Protein AF-A0A2U1XEV6-F1 (afdb_monomer_lite)

Radius of gyration: 16.36 Å; chains: 1; bounding box: 58×22×43 Å

Foldseek 3Di:
DPPPPPPADPLLVLLVVLVVLLCVLVVPPPDDSQNVCCVPVVDNGSSRADSVRSNVSNVVSVVNSVVSVVPPPPPPPPPDD

Secondary structure (DSSP, 8-state):
---------HHHHHHHHHHHHHHHHHT-TT--HHHHHHHHS--SSGGGS-HHHHHHHHHHHHHHHHHHHHHS---------

Sequence (81 aa):
MPPADPALTDAQRAVLAAWPAFEAAAAVTWCSVDRLVRTLCHRDSLADLPDDDAAELLALMQRATDRLHALRPASPQRGSA

pLDDT: mean 83.46, std 15.48, range [40.5, 96.0]

Structure (mmCIF, N/CA/C/O backbone):
data_AF-A0A2U1XEV6-F1
#
_entry.id   AF-A0A2U1XEV6-F1
#
loop_
_atom_site.group_PDB
_atom_site.id
_atom_site.type_symbol
_atom_site.label_atom_id
_atom_site.label_alt_id
_atom_site.label_comp_id
_atom_site.label_asym_id
_atom_site.label_entity_id
_atom_site.label_seq_id
_atom_site.pdbx_PDB_ins_code
_atom_site.Cartn_x
_atom_site.Cartn_y
_atom_site.Cartn_z
_atom_site.occupancy
_atom_site.B_iso_or_equiv
_atom_site.auth_seq_id
_atom_site.auth_comp_id
_atom_site.auth_asym_id
_atom_site.auth_atom_id
_atom_site.pdbx_PDB_model_num
ATOM 1 N N . MET A 1 1 ? 31.153 8.028 -4.614 1.00 40.50 1 MET A N 1
ATOM 2 C CA . MET A 1 1 ? 29.952 8.087 -5.468 1.00 40.50 1 MET A CA 1
ATOM 3 C C . MET A 1 1 ? 28.800 7.630 -4.589 1.00 40.50 1 MET A C 1
ATOM 5 O O . MET A 1 1 ? 28.875 6.490 -4.145 1.00 40.50 1 MET A O 1
ATOM 9 N N . PRO A 1 2 ? 27.846 8.489 -4.194 1.00 42.41 2 PRO A N 1
ATOM 10 C CA . PRO A 1 2 ? 26.650 7.980 -3.529 1.00 42.41 2 PRO A CA 1
ATOM 11 C C . PRO A 1 2 ? 25.934 7.033 -4.509 1.00 42.41 2 PRO A C 1
ATOM 13 O O . PRO A 1 2 ? 25.988 7.291 -5.718 1.00 42.41 2 PRO A O 1
ATOM 16 N N . PRO A 1 3 ? 25.358 5.912 -4.042 1.00 48.16 3 PRO A N 1
ATOM 17 C CA . PRO A 1 3 ? 24.571 5.051 -4.912 1.00 48.16 3 PRO A CA 1
ATOM 18 C C . PRO A 1 3 ? 23.441 5.899 -5.494 1.00 48.16 3 PRO A C 1
ATOM 20 O O . PRO A 1 3 ? 22.774 6.631 -4.768 1.00 48.16 3 PRO A O 1
ATOM 23 N N . ALA A 1 4 ? 23.295 5.872 -6.817 1.00 54.38 4 ALA A N 1
ATOM 24 C CA . ALA A 1 4 ? 22.124 6.439 -7.455 1.00 54.38 4 ALA A CA 1
ATOM 25 C C . ALA A 1 4 ? 20.941 5.602 -6.970 1.00 54.38 4 ALA A C 1
ATOM 27 O O . ALA A 1 4 ? 20.805 4.456 -7.394 1.00 54.38 4 ALA A O 1
ATOM 28 N N . ASP A 1 5 ? 20.149 6.133 -6.040 1.00 56.84 5 ASP A N 1
ATOM 29 C CA . ASP A 1 5 ? 18.831 5.577 -5.768 1.00 56.84 5 ASP A CA 1
ATOM 30 C C . ASP A 1 5 ? 18.126 5.449 -7.125 1.00 56.84 5 ASP A C 1
ATOM 32 O O . ASP A 1 5 ? 17.990 6.461 -7.828 1.00 56.84 5 ASP A O 1
ATOM 36 N N . PRO A 1 6 ? 17.743 4.237 -7.568 1.00 63.41 6 PRO A N 1
ATOM 37 C CA . PRO A 1 6 ? 16.930 4.122 -8.761 1.00 63.41 6 PRO A CA 1
ATOM 38 C C . PRO A 1 6 ? 15.650 4.905 -8.480 1.00 63.41 6 PRO A C 1
ATOM 40 O O . PRO A 1 6 ? 14.937 4.634 -7.514 1.00 63.41 6 PRO A O 1
ATOM 43 N N . ALA A 1 7 ? 15.405 5.945 -9.278 1.00 82.38 7 ALA A N 1
ATOM 44 C CA . ALA A 1 7 ? 14.212 6.755 -9.126 1.00 82.38 7 ALA A CA 1
ATOM 45 C C . ALA A 1 7 ? 12.996 5.832 -9.265 1.00 82.38 7 ALA A C 1
ATOM 47 O O . ALA A 1 7 ? 12.787 5.261 -10.334 1.00 82.38 7 ALA A O 1
ATOM 48 N N . LEU A 1 8 ? 12.230 5.676 -8.179 1.00 87.81 8 LEU A N 1
ATOM 49 C CA . LEU A 1 8 ? 11.024 4.847 -8.158 1.00 87.81 8 LEU A CA 1
ATOM 50 C C . LEU A 1 8 ? 10.115 5.212 -9.329 1.00 87.81 8 LEU A C 1
ATOM 52 O O . LEU A 1 8 ? 9.997 6.397 -9.660 1.00 87.81 8 LEU A O 1
ATOM 56 N N . THR A 1 9 ? 9.436 4.232 -9.909 1.00 93.06 9 THR A N 1
ATOM 57 C CA . THR A 1 9 ? 8.407 4.480 -10.923 1.00 93.06 9 THR A CA 1
ATOM 58 C C . THR A 1 9 ? 7.185 5.166 -10.308 1.00 93.06 9 THR A C 1
ATOM 60 O O . THR A 1 9 ? 7.031 5.234 -9.085 1.00 93.06 9 THR A O 1
ATOM 63 N N . ASP A 1 10 ? 6.288 5.695 -11.142 1.00 93.69 10 ASP A N 1
ATOM 64 C CA . ASP A 1 10 ? 5.060 6.330 -10.649 1.00 93.69 10 ASP A CA 1
ATOM 65 C C . ASP A 1 10 ? 4.169 5.331 -9.884 1.00 93.69 10 ASP A C 1
ATOM 67 O O . ASP A 1 10 ? 3.603 5.689 -8.848 1.00 93.69 10 ASP A O 1
ATOM 71 N N . ALA A 1 11 ? 4.111 4.066 -10.324 1.00 93.00 11 ALA A N 1
ATOM 72 C CA . ALA A 1 11 ? 3.361 3.003 -9.651 1.00 93.00 11 ALA A CA 1
ATOM 73 C C . ALA A 1 11 ? 3.955 2.669 -8.272 1.00 93.00 11 ALA A C 1
ATOM 75 O O . ALA A 1 11 ? 3.238 2.626 -7.270 1.00 93.00 11 ALA A O 1
ATOM 76 N N . GLN A 1 12 ? 5.279 2.526 -8.185 1.00 94.50 12 GLN A N 1
ATOM 77 C CA . GLN A 1 12 ? 5.977 2.300 -6.917 1.00 94.50 12 GLN A CA 1
ATOM 78 C C . GLN A 1 12 ? 5.804 3.487 -5.955 1.00 94.50 12 GLN A C 1
ATOM 80 O O . GLN A 1 12 ? 5.530 3.301 -4.768 1.00 94.50 12 GLN A O 1
ATOM 85 N N . ARG A 1 13 ? 5.887 4.730 -6.450 1.00 94.12 13 ARG A N 1
ATOM 86 C CA . ARG A 1 13 ? 5.618 5.924 -5.628 1.00 94.12 13 ARG A CA 1
ATOM 87 C C . ARG A 1 13 ? 4.183 5.957 -5.112 1.00 94.12 13 ARG A C 1
ATOM 89 O O . ARG A 1 13 ? 3.970 6.387 -3.981 1.00 94.12 13 ARG A O 1
ATOM 96 N N . ALA A 1 14 ? 3.212 5.496 -5.898 1.00 95.62 14 ALA A N 1
ATOM 97 C CA . ALA A 1 14 ? 1.821 5.426 -5.467 1.00 95.62 14 ALA A CA 1
ATOM 98 C C . ALA A 1 14 ? 1.622 4.417 -4.320 1.00 95.62 14 ALA A C 1
ATOM 100 O O . ALA A 1 14 ? 0.927 4.733 -3.354 1.00 95.62 14 ALA A O 1
ATOM 101 N N . VAL A 1 15 ? 2.289 3.256 -4.366 1.00 95.19 15 VAL A N 1
ATOM 102 C CA . VAL A 1 15 ? 2.327 2.298 -3.242 1.00 95.19 15 VAL A CA 1
ATOM 103 C C . VAL A 1 15 ? 2.913 2.953 -1.991 1.00 95.19 15 VAL A C 1
ATOM 105 O O . VAL A 1 15 ? 2.310 2.891 -0.918 1.00 95.19 15 VAL A O 1
ATOM 108 N N . LEU A 1 16 ? 4.055 3.634 -2.127 1.00 93.94 16 LEU A N 1
ATOM 109 C CA . LEU A 1 16 ? 4.702 4.322 -1.007 1.00 93.94 16 LEU A CA 1
ATOM 110 C C . LEU A 1 16 ? 3.803 5.418 -0.411 1.00 93.94 16 LEU A C 1
ATOM 112 O O . LEU A 1 16 ? 3.722 5.557 0.806 1.00 93.94 16 LEU A O 1
ATOM 116 N N . ALA A 1 17 ? 3.087 6.164 -1.254 1.00 94.75 17 ALA A N 1
ATOM 117 C CA . ALA A 1 17 ? 2.146 7.193 -0.823 1.00 94.75 17 ALA A CA 1
ATOM 118 C C . ALA A 1 17 ? 0.906 6.618 -0.112 1.00 94.75 17 ALA A C 1
ATOM 120 O O . ALA A 1 17 ? 0.366 7.262 0.787 1.00 94.75 17 ALA A O 1
ATOM 121 N N . ALA A 1 18 ? 0.460 5.413 -0.479 1.00 93.81 18 ALA A N 1
ATOM 122 C CA . ALA A 1 18 ? -0.670 4.734 0.158 1.00 93.81 18 ALA A CA 1
ATOM 123 C C . ALA A 1 18 ? -0.304 4.061 1.495 1.00 93.81 18 ALA A C 1
ATOM 125 O O . ALA A 1 18 ? -1.190 3.800 2.315 1.00 93.81 18 ALA A O 1
ATOM 126 N N . TRP A 1 19 ? 0.986 3.798 1.735 1.00 93.88 19 TRP A N 1
ATOM 127 C CA . TRP A 1 19 ? 1.471 3.085 2.918 1.00 93.88 19 TRP A CA 1
ATOM 128 C C . TRP A 1 19 ? 0.989 3.664 4.260 1.00 93.88 19 TRP A C 1
ATOM 130 O O . TRP A 1 19 ? 0.440 2.891 5.045 1.00 93.88 19 TRP A O 1
ATOM 140 N N . PRO A 1 20 ? 1.087 4.980 4.544 1.00 91.81 20 PRO A N 1
ATOM 141 C CA . PRO A 1 20 ? 0.703 5.513 5.854 1.00 91.81 20 PRO A CA 1
ATOM 142 C C . PRO A 1 20 ? -0.773 5.281 6.207 1.00 91.81 20 PRO A C 1
ATOM 144 O O . PRO A 1 20 ? -1.107 5.021 7.363 1.00 91.81 20 PRO A O 1
ATOM 147 N N . ALA A 1 21 ? -1.668 5.353 5.215 1.00 90.56 21 ALA A N 1
ATOM 148 C CA . ALA A 1 21 ? -3.094 5.109 5.422 1.00 90.56 21 ALA A CA 1
ATOM 149 C C . ALA A 1 21 ? -3.362 3.633 5.750 1.00 90.56 21 ALA A C 1
ATOM 151 O O . ALA A 1 21 ? -4.085 3.329 6.700 1.00 90.56 21 ALA A O 1
ATOM 152 N N . PHE A 1 22 ? -2.723 2.725 5.009 1.00 90.75 22 PHE A N 1
ATOM 153 C CA . PHE A 1 22 ? -2.797 1.292 5.269 1.00 90.75 22 PHE A CA 1
ATOM 154 C C . PHE A 1 22 ? -2.222 0.930 6.645 1.00 90.75 22 PHE A C 1
ATOM 156 O O . PHE A 1 22 ? -2.869 0.216 7.409 1.00 90.75 22 PHE A O 1
ATOM 163 N N . GLU A 1 23 ? -1.049 1.460 6.997 1.00 91.50 23 GLU A N 1
ATOM 164 C CA . GLU A 1 23 ? -0.387 1.223 8.285 1.00 91.50 23 GLU A CA 1
ATOM 165 C C . GLU A 1 23 ? -1.278 1.651 9.461 1.00 91.50 23 GLU A C 1
ATOM 167 O O . GLU A 1 23 ? -1.485 0.886 10.410 1.00 91.50 23 GLU A O 1
ATOM 172 N N . ALA A 1 24 ? -1.878 2.841 9.362 1.00 89.38 24 ALA A N 1
ATOM 173 C CA . ALA A 1 24 ? -2.794 3.371 10.366 1.00 89.38 24 ALA A CA 1
ATOM 174 C C . ALA A 1 24 ? -4.089 2.551 10.480 1.00 89.38 24 ALA A C 1
ATOM 176 O O . ALA A 1 24 ? -4.589 2.337 11.588 1.00 89.38 24 ALA A O 1
ATOM 177 N N . ALA A 1 25 ? -4.644 2.087 9.357 1.00 88.12 25 ALA A N 1
ATOM 178 C CA . ALA A 1 25 ? -5.858 1.275 9.344 1.00 88.12 25 ALA A CA 1
ATOM 179 C C . ALA A 1 25 ? -5.618 -0.141 9.883 1.00 88.12 25 ALA A C 1
ATOM 181 O O . ALA A 1 25 ? -6.458 -0.675 10.608 1.00 88.12 25 ALA A O 1
ATOM 182 N N . ALA A 1 26 ? -4.470 -0.735 9.560 1.00 84.81 26 ALA A N 1
ATOM 183 C CA . ALA A 1 26 ? -4.095 -2.076 9.991 1.00 84.81 26 ALA A CA 1
ATOM 184 C C . ALA A 1 26 ? -3.524 -2.107 11.420 1.00 84.81 26 ALA A C 1
ATOM 186 O O . ALA A 1 26 ? -3.394 -3.185 11.998 1.00 84.81 26 ALA A O 1
ATOM 187 N N . ALA A 1 27 ? -3.198 -0.941 11.996 1.00 84.50 27 ALA A N 1
ATOM 188 C CA . ALA A 1 27 ? -2.497 -0.800 13.273 1.00 84.50 27 ALA A CA 1
ATOM 189 C C . ALA A 1 27 ? -1.177 -1.600 13.315 1.00 84.50 27 ALA A C 1
ATOM 191 O O . ALA A 1 27 ? -0.776 -2.127 14.355 1.00 84.50 27 ALA A O 1
ATOM 192 N N . VAL A 1 28 ? -0.501 -1.708 12.167 1.00 73.56 28 VAL A N 1
ATOM 193 C CA . VAL A 1 28 ? 0.720 -2.505 12.012 1.00 73.56 28 VAL A CA 1
ATOM 194 C C . VAL A 1 28 ? 1.931 -1.593 12.147 1.00 73.56 28 VAL A C 1
ATOM 196 O O . VAL A 1 28 ? 2.491 -1.148 11.162 1.00 73.56 28 VAL A O 1
ATOM 199 N N . THR A 1 29 ? 2.373 -1.351 13.376 1.00 71.31 29 THR A N 1
ATOM 200 C CA . THR A 1 29 ? 3.528 -0.474 13.654 1.00 71.31 29 THR A CA 1
ATOM 201 C C . THR A 1 29 ? 4.889 -1.175 13.555 1.00 71.31 29 THR A C 1
ATOM 203 O O . THR A 1 29 ? 5.929 -0.553 13.749 1.00 71.31 29 THR A O 1
ATOM 206 N N . TRP A 1 30 ? 4.911 -2.487 13.291 1.00 72.00 30 TRP A N 1
ATOM 207 C CA . TRP A 1 30 ? 6.129 -3.314 13.277 1.00 72.00 30 TRP A CA 1
ATOM 208 C C . TRP A 1 30 ? 6.548 -3.785 11.872 1.00 72.00 30 TRP A C 1
ATOM 210 O O . TRP A 1 30 ? 7.541 -4.509 11.723 1.00 72.00 30 TRP A O 1
ATOM 220 N N . CYS A 1 31 ? 5.784 -3.419 10.842 1.00 81.94 31 CYS A N 1
ATOM 221 C CA . CYS A 1 31 ? 6.022 -3.809 9.455 1.00 81.94 31 CYS A CA 1
ATOM 222 C C . CYS A 1 31 ? 6.409 -2.576 8.637 1.00 81.94 31 CYS A C 1
ATOM 224 O O . CYS A 1 31 ? 5.858 -1.507 8.858 1.00 81.94 31 CYS A O 1
ATOM 226 N N . SER A 1 32 ? 7.348 -2.722 7.706 1.00 88.56 32 SER A N 1
ATOM 227 C CA . SER A 1 32 ? 7.665 -1.699 6.707 1.00 88.56 32 SER A CA 1
ATOM 228 C C . SER A 1 32 ? 7.067 -2.082 5.356 1.00 88.56 32 SER A C 1
ATOM 230 O O . SER A 1 32 ? 6.784 -3.261 5.115 1.00 88.56 32 SER A O 1
ATOM 232 N N . VAL A 1 33 ? 6.944 -1.110 4.448 1.00 90.00 33 VAL A N 1
ATOM 233 C CA . VAL A 1 33 ? 6.500 -1.368 3.070 1.00 90.00 33 VAL A CA 1
ATOM 234 C C . VAL A 1 33 ? 7.370 -2.428 2.385 1.00 90.00 33 VAL A C 1
ATOM 236 O O . VAL A 1 33 ? 6.832 -3.377 1.825 1.00 90.00 33 VAL A O 1
ATOM 239 N N . ASP A 1 34 ? 8.698 -2.374 2.540 1.00 91.19 34 ASP A N 1
ATOM 240 C CA . ASP A 1 34 ? 9.605 -3.379 1.966 1.00 91.19 34 ASP A CA 1
ATOM 241 C C . ASP A 1 34 ? 9.415 -4.766 2.583 1.00 91.19 34 ASP A C 1
ATOM 243 O O . ASP A 1 34 ? 9.503 -5.782 1.896 1.00 91.19 34 ASP A O 1
ATOM 247 N N . ARG A 1 35 ? 9.106 -4.844 3.884 1.00 89.56 35 ARG A N 1
ATOM 248 C CA . ARG A 1 35 ? 8.811 -6.125 4.534 1.00 89.56 35 ARG A CA 1
ATOM 249 C C . ARG A 1 35 ? 7.506 -6.719 4.010 1.00 89.56 35 ARG A C 1
ATOM 251 O O . ARG A 1 35 ? 7.428 -7.938 3.837 1.00 89.56 35 ARG A O 1
ATOM 258 N N . LEU A 1 36 ? 6.506 -5.882 3.736 1.00 90.00 36 LEU A N 1
ATOM 259 C CA . LEU A 1 36 ? 5.262 -6.312 3.105 1.00 90.00 36 LEU A CA 1
ATOM 260 C C . LEU A 1 36 ? 5.516 -6.798 1.673 1.00 90.00 36 LEU A C 1
ATOM 262 O O . LEU A 1 36 ? 5.107 -7.908 1.342 1.00 90.00 36 LEU A O 1
ATOM 266 N N . VAL A 1 37 ? 6.247 -6.023 0.868 1.00 92.00 37 VAL A N 1
ATOM 267 C CA . VAL A 1 37 ? 6.644 -6.382 -0.505 1.00 92.00 37 VAL A CA 1
ATOM 268 C C . VAL A 1 37 ? 7.400 -7.711 -0.524 1.00 92.00 37 VAL A C 1
ATOM 270 O O . VAL A 1 37 ? 7.083 -8.596 -1.315 1.00 92.00 37 VAL A O 1
ATOM 273 N N . ARG A 1 38 ? 8.326 -7.929 0.413 1.00 92.56 38 ARG A N 1
ATOM 274 C CA . ARG A 1 38 ? 9.038 -9.207 0.544 1.00 92.56 38 ARG A CA 1
ATOM 275 C C . ARG A 1 38 ? 8.126 -10.375 0.884 1.00 92.56 38 ARG A C 1
ATOM 277 O O . ARG A 1 38 ? 8.343 -11.483 0.401 1.00 92.56 38 ARG A O 1
ATOM 284 N N . THR A 1 39 ? 7.114 -10.130 1.708 1.00 90.06 39 THR A N 1
ATOM 285 C CA . THR A 1 39 ? 6.183 -11.168 2.163 1.00 90.06 39 THR A CA 1
ATOM 286 C C . THR A 1 39 ? 5.153 -11.526 1.092 1.00 90.06 39 THR A C 1
ATOM 288 O O . THR A 1 39 ? 4.828 -12.699 0.947 1.00 90.06 39 THR A O 1
ATOM 291 N N . LEU A 1 40 ? 4.637 -10.536 0.357 1.00 88.62 40 LEU A N 1
ATOM 292 C CA . LEU A 1 40 ? 3.537 -10.717 -0.597 1.00 88.62 40 LEU A CA 1
ATOM 293 C C . LEU A 1 40 ? 4.009 -10.914 -2.038 1.00 88.62 40 LEU A C 1
ATOM 295 O O . LEU A 1 40 ? 3.397 -11.675 -2.778 1.00 88.62 40 LEU A O 1
ATOM 299 N N . CYS A 1 41 ? 5.085 -10.238 -2.432 1.00 90.00 41 CYS A N 1
ATOM 300 C CA . CYS A 1 41 ? 5.551 -10.185 -3.817 1.00 90.00 41 CYS A CA 1
ATOM 301 C C . CYS A 1 41 ? 6.871 -10.943 -4.027 1.00 90.00 41 CYS A C 1
ATOM 303 O O . CYS A 1 41 ? 7.364 -11.005 -5.148 1.00 90.00 41 CYS A O 1
ATOM 305 N N . HIS A 1 42 ? 7.470 -11.502 -2.964 1.00 90.50 42 HIS A N 1
ATOM 306 C CA . HIS A 1 42 ? 8.773 -12.181 -3.003 1.00 90.50 42 HIS A CA 1
ATOM 307 C C . HIS A 1 42 ? 9.901 -11.326 -3.622 1.00 90.50 42 HIS A C 1
ATOM 309 O O . HIS A 1 42 ? 10.798 -11.849 -4.284 1.00 90.50 42 HIS A O 1
ATOM 315 N N . ARG A 1 43 ? 9.859 -10.005 -3.398 1.00 89.75 43 ARG A N 1
ATOM 316 C CA . ARG A 1 43 ? 10.886 -9.040 -3.830 1.00 89.75 43 ARG A CA 1
ATOM 317 C C . ARG A 1 43 ? 11.629 -8.440 -2.645 1.00 89.75 43 ARG A C 1
ATOM 319 O O . ARG A 1 43 ? 11.081 -8.328 -1.553 1.00 89.75 43 ARG A O 1
ATOM 326 N N . ASP A 1 44 ? 12.885 -8.061 -2.846 1.00 87.75 44 ASP A N 1
ATOM 327 C CA . ASP A 1 44 ? 13.722 -7.575 -1.749 1.00 87.75 44 ASP A CA 1
ATOM 328 C C . ASP A 1 44 ? 13.336 -6.171 -1.278 1.00 87.75 44 ASP A C 1
ATOM 330 O O . ASP A 1 44 ? 13.432 -5.909 -0.070 1.00 87.75 44 ASP A O 1
ATOM 334 N N . SER A 1 45 ? 12.867 -5.327 -2.205 1.00 90.56 45 SER A N 1
ATOM 335 C CA . SER A 1 45 ? 12.408 -3.958 -1.968 1.00 90.56 45 SER A CA 1
ATOM 336 C C . SER A 1 45 ? 11.267 -3.542 -2.907 1.00 90.56 45 SER A C 1
ATOM 338 O O . SER A 1 45 ? 11.026 -4.175 -3.938 1.00 90.56 45 SER A O 1
ATOM 340 N N . LEU A 1 46 ? 10.585 -2.440 -2.578 1.00 90.50 46 LEU A N 1
ATOM 341 C CA . LEU A 1 46 ? 9.583 -1.814 -3.452 1.00 90.50 46 LEU A CA 1
ATOM 342 C C . LEU A 1 46 ? 10.167 -1.363 -4.802 1.00 90.50 46 LEU A C 1
ATOM 344 O O . LEU A 1 46 ? 9.459 -1.391 -5.805 1.00 90.50 46 LEU A O 1
ATOM 348 N N . ALA A 1 47 ? 11.445 -0.976 -4.843 1.00 92.19 47 ALA A N 1
ATOM 349 C CA . ALA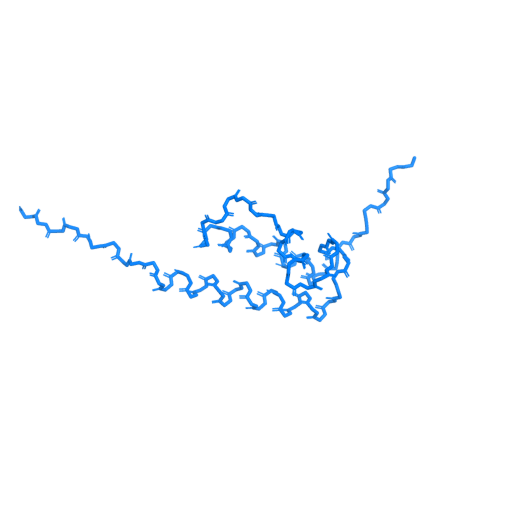 A 1 47 ? 12.110 -0.541 -6.073 1.00 92.19 47 ALA A CA 1
ATOM 350 C C . ALA A 1 47 ? 12.300 -1.686 -7.086 1.00 92.19 47 ALA A C 1
ATOM 352 O O . ALA A 1 47 ? 12.387 -1.435 -8.287 1.00 92.19 47 ALA A O 1
ATOM 353 N N . ASP A 1 48 ? 12.317 -2.935 -6.611 1.00 90.81 48 ASP A N 1
ATOM 354 C CA . ASP A 1 48 ? 12.456 -4.136 -7.445 1.00 90.81 48 ASP A CA 1
ATOM 355 C C . ASP A 1 48 ? 11.113 -4.648 -7.989 1.00 90.81 48 ASP A C 1
ATOM 357 O O . ASP A 1 48 ? 11.073 -5.657 -8.701 1.00 90.81 48 ASP A O 1
ATOM 361 N N . LEU A 1 49 ? 10.003 -4.006 -7.612 1.00 92.00 49 LEU A N 1
ATOM 362 C CA . LEU A 1 49 ? 8.661 -4.445 -7.968 1.00 92.00 49 LEU A CA 1
ATOM 363 C C . LEU A 1 49 ? 8.282 -3.920 -9.366 1.00 92.00 49 LEU A C 1
ATOM 365 O O . LEU A 1 49 ? 8.307 -2.706 -9.567 1.00 92.00 49 LEU A O 1
ATOM 369 N N . PRO A 1 50 ? 7.920 -4.787 -10.329 1.00 93.06 50 PRO A N 1
ATOM 370 C CA . PRO A 1 50 ? 7.394 -4.356 -11.624 1.00 93.06 50 PRO A CA 1
ATOM 371 C C . PRO A 1 50 ? 6.155 -3.462 -11.480 1.00 93.06 50 PRO A C 1
ATOM 373 O O . PRO A 1 50 ? 5.395 -3.613 -10.527 1.00 93.06 50 PRO A O 1
ATOM 376 N N . ASP A 1 51 ? 5.920 -2.568 -12.444 1.00 92.25 51 ASP A N 1
ATOM 377 C CA . ASP A 1 51 ? 4.808 -1.605 -12.377 1.00 92.25 51 ASP A CA 1
ATOM 378 C C . ASP A 1 51 ? 3.430 -2.273 -12.283 1.00 92.25 51 ASP A C 1
ATOM 380 O O . ASP A 1 51 ? 2.581 -1.797 -11.529 1.00 92.25 51 ASP A O 1
ATOM 384 N N . ASP A 1 52 ? 3.223 -3.387 -12.991 1.00 92.75 52 ASP A N 1
ATOM 385 C CA . ASP A 1 52 ? 1.976 -4.158 -12.926 1.00 92.75 52 ASP A CA 1
ATOM 386 C C . ASP A 1 52 ? 1.747 -4.723 -11.512 1.00 92.75 52 ASP A C 1
ATOM 388 O O . ASP A 1 52 ? 0.695 -4.500 -10.911 1.00 92.75 52 ASP A O 1
ATOM 392 N N . ASP A 1 53 ? 2.771 -5.354 -10.927 1.00 94.38 53 ASP A N 1
ATOM 393 C CA . ASP A 1 53 ? 2.718 -5.893 -9.562 1.00 94.38 53 ASP A CA 1
ATOM 394 C C . ASP A 1 53 ? 2.544 -4.770 -8.518 1.00 94.38 53 ASP A C 1
ATOM 396 O O . ASP A 1 53 ? 1.836 -4.931 -7.521 1.00 94.38 53 ASP A O 1
ATOM 400 N N . ALA A 1 54 ? 3.165 -3.606 -8.737 1.00 94.56 54 ALA A N 1
ATOM 401 C CA . ALA A 1 54 ? 3.008 -2.431 -7.882 1.00 94.56 54 ALA A CA 1
ATOM 402 C C . ALA A 1 54 ? 1.582 -1.864 -7.952 1.00 94.56 54 ALA A C 1
ATOM 404 O O . ALA A 1 54 ? 1.019 -1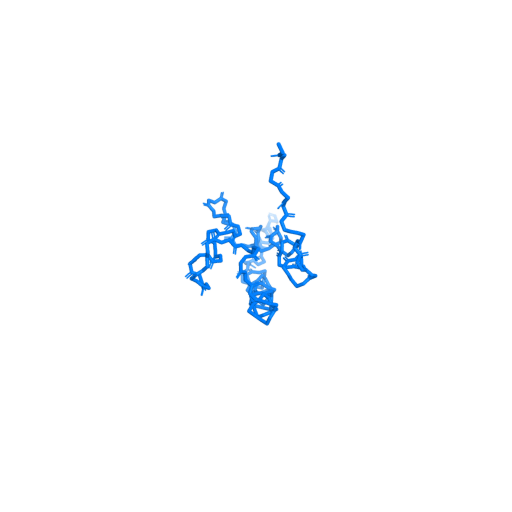.483 -6.922 1.00 94.56 54 ALA A O 1
ATOM 405 N N . ALA A 1 55 ? 0.969 -1.845 -9.137 1.00 95.00 55 ALA A N 1
ATOM 406 C CA . ALA A 1 55 ? -0.421 -1.440 -9.310 1.00 95.00 55 ALA A CA 1
ATOM 407 C C . ALA A 1 55 ? -1.389 -2.417 -8.619 1.00 95.00 55 ALA A C 1
ATOM 409 O O . ALA A 1 55 ? -2.327 -1.981 -7.943 1.00 95.00 55 ALA A O 1
ATOM 410 N N . GLU A 1 56 ? -1.144 -3.726 -8.716 1.00 95.38 56 GLU A N 1
ATOM 411 C CA . GLU A 1 56 ? -1.929 -4.739 -8.002 1.00 95.38 56 GLU A CA 1
ATOM 412 C C . GLU A 1 56 ? -1.784 -4.612 -6.480 1.00 95.38 56 GLU A C 1
ATOM 414 O O . GLU A 1 56 ? -2.785 -4.630 -5.753 1.00 95.38 56 GLU A O 1
ATOM 419 N N . LEU A 1 57 ? -0.557 -4.414 -5.987 1.00 94.94 57 LEU A N 1
ATOM 420 C CA . LEU A 1 57 ? -0.288 -4.195 -4.566 1.00 94.94 57 LEU A CA 1
ATOM 421 C C . LEU A 1 57 ? -0.990 -2.933 -4.051 1.00 94.94 57 LEU A C 1
ATOM 423 O O . LEU A 1 57 ? -1.597 -2.963 -2.978 1.00 94.94 57 LEU A O 1
ATOM 427 N N . LEU A 1 58 ? -0.964 -1.842 -4.821 1.00 95.81 58 LEU A N 1
ATOM 428 C CA . LEU A 1 58 ? -1.679 -0.611 -4.493 1.00 95.81 58 LEU A CA 1
ATOM 429 C C . LEU A 1 58 ? -3.185 -0.858 -4.356 1.00 95.81 58 LEU A C 1
ATOM 431 O O . LEU A 1 58 ? -3.785 -0.469 -3.350 1.00 95.81 58 LEU A O 1
ATOM 435 N N . ALA A 1 59 ? -3.794 -1.531 -5.335 1.00 96.00 59 ALA A N 1
ATOM 436 C CA . ALA A 1 59 ? -5.220 -1.842 -5.312 1.00 96.00 59 ALA A CA 1
ATOM 437 C C . ALA A 1 59 ? -5.588 -2.726 -4.109 1.00 96.00 59 ALA A C 1
ATOM 439 O O . ALA A 1 59 ? -6.611 -2.503 -3.450 1.00 96.00 59 ALA A O 1
ATOM 440 N N . LEU A 1 60 ? -4.736 -3.700 -3.777 1.00 93.81 60 LEU A N 1
ATOM 441 C CA . LEU A 1 60 ? -4.901 -4.544 -2.598 1.00 93.81 60 LEU A CA 1
ATOM 442 C C . LEU A 1 60 ? -4.831 -3.723 -1.303 1.00 93.81 60 LEU A C 1
ATOM 444 O O . LEU A 1 60 ? -5.711 -3.865 -0.451 1.00 93.81 60 LEU A O 1
ATOM 448 N N . MET A 1 61 ? -3.825 -2.855 -1.157 1.00 94.12 61 MET A N 1
ATOM 449 C CA . MET A 1 61 ? -3.653 -1.996 0.020 1.00 94.12 61 MET A CA 1
ATOM 450 C C . MET A 1 61 ? -4.841 -1.058 0.217 1.00 94.12 61 MET A C 1
ATOM 452 O O . MET A 1 61 ? -5.353 -0.951 1.332 1.00 94.12 61 MET A O 1
ATOM 456 N N . GLN A 1 62 ? -5.324 -0.419 -0.848 1.00 95.06 62 GLN A N 1
ATOM 457 C CA . GLN A 1 62 ? -6.497 0.459 -0.795 1.00 95.06 62 GLN A CA 1
ATOM 458 C C . GLN A 1 62 ? -7.744 -0.313 -0.358 1.00 95.06 62 GLN A C 1
ATOM 46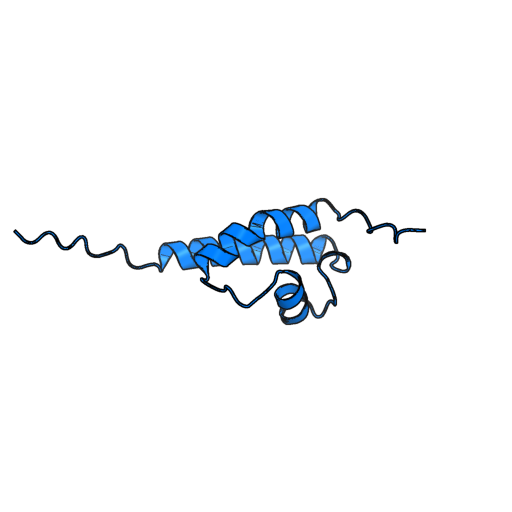0 O O . GLN A 1 62 ? -8.392 0.048 0.624 1.00 95.06 62 GLN A O 1
ATOM 465 N N . ARG A 1 63 ? -8.022 -1.453 -0.998 1.00 94.62 63 ARG A N 1
ATOM 466 C CA . ARG A 1 63 ? -9.177 -2.292 -0.655 1.00 94.62 63 ARG A CA 1
ATOM 467 C C . ARG A 1 63 ? -9.116 -2.821 0.778 1.00 94.62 63 ARG A C 1
ATOM 469 O O . ARG A 1 63 ? -10.144 -2.909 1.452 1.00 94.62 63 ARG A O 1
ATOM 476 N N . ALA A 1 64 ? -7.930 -3.209 1.242 1.00 91.44 64 ALA A N 1
ATOM 477 C CA . ALA A 1 64 ? -7.724 -3.656 2.612 1.00 91.44 64 ALA A CA 1
ATOM 478 C C . ALA A 1 64 ? -7.947 -2.510 3.606 1.00 91.44 64 ALA A C 1
ATOM 480 O O . ALA A 1 64 ? -8.639 -2.708 4.602 1.00 91.44 64 ALA A O 1
ATOM 481 N N . THR A 1 65 ? -7.436 -1.316 3.304 1.00 92.88 65 THR A N 1
ATOM 482 C CA . THR A 1 65 ? -7.625 -0.096 4.105 1.00 92.88 65 THR A CA 1
ATOM 483 C C . THR A 1 65 ? -9.108 0.230 4.265 1.00 92.88 65 THR A C 1
ATOM 485 O O . THR A 1 65 ? -9.593 0.338 5.392 1.00 92.88 65 THR A O 1
ATOM 488 N N . ASP A 1 66 ? -9.862 0.274 3.164 1.00 92.94 66 ASP A N 1
ATOM 489 C CA . ASP A 1 66 ? -11.309 0.520 3.182 1.00 92.94 66 ASP A CA 1
ATOM 490 C C . ASP A 1 66 ? -12.051 -0.521 4.021 1.00 92.94 66 ASP A C 1
ATOM 492 O O . ASP A 1 66 ? -12.920 -0.195 4.834 1.00 92.94 66 ASP A O 1
ATOM 496 N N . ARG A 1 67 ? -11.682 -1.798 3.867 1.00 91.38 67 ARG A N 1
ATOM 497 C CA . ARG A 1 67 ? -12.299 -2.882 4.631 1.00 91.38 67 ARG A CA 1
ATOM 498 C C . ARG A 1 67 ? -11.974 -2.787 6.119 1.00 91.38 67 ARG A C 1
ATOM 500 O O . ARG A 1 67 ? -12.865 -3.003 6.933 1.00 91.38 67 ARG A O 1
ATOM 507 N N . LEU A 1 68 ? -10.741 -2.455 6.488 1.00 90.38 68 LEU A N 1
ATOM 508 C CA . LEU A 1 68 ? -10.336 -2.262 7.882 1.00 90.38 68 LEU A CA 1
ATOM 509 C C . LEU A 1 68 ? -11.070 -1.076 8.515 1.00 90.38 68 LEU A C 1
ATOM 511 O O . LEU A 1 68 ? -11.542 -1.184 9.646 1.00 90.38 68 LEU A O 1
ATOM 515 N N . HIS A 1 69 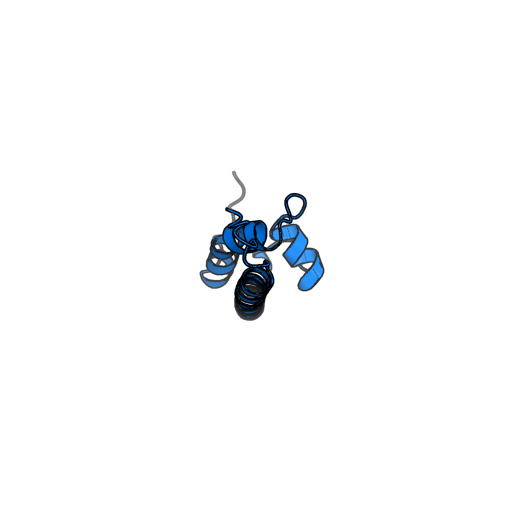? -11.251 0.018 7.775 1.00 88.38 69 HIS A N 1
ATOM 516 C CA . HIS A 1 69 ? -12.070 1.142 8.222 1.00 88.38 69 HIS A CA 1
ATOM 517 C C . HIS A 1 69 ? -13.539 0.762 8.405 1.00 88.38 69 HIS A C 1
ATOM 519 O O . HIS A 1 69 ? -14.122 1.121 9.424 1.00 88.38 69 HIS A O 1
ATOM 525 N N . ALA A 1 70 ? -14.121 -0.002 7.478 1.00 87.50 70 ALA A N 1
ATOM 526 C CA . ALA A 1 70 ? -15.499 -0.479 7.592 1.00 87.50 70 ALA A CA 1
ATOM 527 C C . ALA A 1 70 ? -15.701 -1.458 8.763 1.00 87.50 70 ALA A C 1
ATOM 529 O O . ALA A 1 70 ? -16.790 -1.533 9.328 1.00 87.50 70 ALA A O 1
ATOM 530 N N . LEU A 1 71 ? -14.661 -2.218 9.119 1.00 84.56 71 LEU A N 1
ATOM 531 C CA . LEU A 1 71 ? -14.681 -3.172 10.227 1.00 84.56 71 LEU A CA 1
ATOM 532 C C . LEU A 1 71 ? -14.359 -2.543 11.583 1.00 84.56 71 LEU A C 1
ATOM 534 O O . LEU A 1 71 ? -14.652 -3.174 12.601 1.00 84.56 71 LEU A O 1
ATOM 538 N N . ARG A 1 72 ? -13.769 -1.336 11.638 1.00 79.56 72 ARG A N 1
ATOM 539 C CA . ARG A 1 72 ? -13.609 -0.630 12.915 1.00 79.56 72 ARG A CA 1
ATOM 540 C C . ARG A 1 72 ? -15.011 -0.441 13.487 1.00 79.56 72 ARG A C 1
ATOM 542 O O . ARG A 1 72 ? -15.828 0.218 12.843 1.00 79.56 72 ARG A O 1
ATOM 549 N N . PRO A 1 73 ? -15.314 -1.021 14.664 1.00 61.88 73 PRO A N 1
ATOM 550 C CA . PRO A 1 73 ? -16.615 -0.828 15.267 1.00 61.88 73 PRO A CA 1
ATOM 551 C C . PRO A 1 73 ? -16.811 0.676 15.399 1.00 61.88 73 PRO A C 1
ATOM 553 O O . PRO A 1 73 ? -15.945 1.360 15.953 1.00 61.88 73 PRO A O 1
ATOM 556 N N . ALA A 1 74 ? -17.914 1.191 14.847 1.00 59.12 74 ALA A N 1
ATOM 557 C CA . ALA A 1 74 ? -18.395 2.507 15.219 1.00 59.12 74 ALA A CA 1
ATOM 558 C C . ALA A 1 74 ? -18.435 2.474 16.741 1.00 59.12 74 ALA A C 1
ATOM 560 O O . ALA A 1 74 ? -19.196 1.681 17.302 1.00 59.12 74 ALA A O 1
ATOM 561 N N . SER A 1 75 ? -17.519 3.197 17.393 1.00 54.53 75 SER A N 1
ATOM 562 C CA . SER A 1 75 ? -17.463 3.262 18.846 1.00 54.53 75 SER A CA 1
ATOM 563 C C . SER A 1 75 ? -18.904 3.411 19.312 1.00 54.53 75 SER A C 1
ATOM 565 O O . SER A 1 75 ? -19.563 4.337 18.827 1.00 54.53 75 SER A O 1
ATOM 567 N N . PRO A 1 76 ? -19.447 2.509 20.151 1.00 50.88 76 PRO A N 1
ATOM 568 C CA . PRO A 1 76 ? -20.740 2.769 20.736 1.00 50.88 76 PRO A CA 1
ATOM 569 C C . PRO A 1 76 ? -20.517 4.043 21.531 1.00 50.88 76 PRO A C 1
ATOM 571 O O . PRO A 1 76 ? -19.850 4.033 22.567 1.00 50.88 76 PRO A O 1
ATOM 574 N N . GLN A 1 77 ? -20.969 5.165 20.972 1.00 54.84 77 GLN A N 1
ATOM 575 C CA . GLN A 1 77 ? -21.073 6.409 21.687 1.00 54.84 77 GLN A CA 1
ATOM 576 C C . GLN A 1 77 ? -21.938 6.035 22.872 1.00 54.84 77 GLN A C 1
ATOM 578 O O . GLN A 1 77 ? -23.125 5.751 22.715 1.00 54.84 77 GLN A O 1
ATOM 583 N N . ARG A 1 78 ? -21.289 5.874 24.025 1.00 53.56 78 ARG A N 1
ATOM 584 C CA . ARG A 1 78 ? -21.905 5.515 25.293 1.00 53.56 78 ARG A CA 1
ATOM 585 C C . ARG A 1 78 ? -22.699 6.747 25.717 1.00 53.56 78 ARG A C 1
ATOM 587 O O . ARG A 1 78 ? -22.295 7.508 26.582 1.00 53.56 78 ARG A O 1
ATOM 594 N N . GLY A 1 79 ? -23.782 6.998 24.988 1.00 59.16 79 GLY A N 1
ATOM 595 C CA . GLY A 1 79 ? -24.874 7.852 25.381 1.00 59.16 79 GLY A CA 1
ATOM 596 C C . GLY A 1 79 ? -25.619 7.087 26.454 1.00 59.16 79 GLY A C 1
ATOM 597 O O . GLY A 1 79 ? -26.388 6.172 26.179 1.00 59.16 79 GLY A O 1
ATOM 598 N N . SER A 1 80 ? -25.298 7.396 27.693 1.00 50.81 80 SER A N 1
ATOM 599 C CA . SER A 1 80 ? -26.095 7.078 28.871 1.00 50.81 80 SER A CA 1
ATOM 600 C C . SER A 1 80 ? -25.784 8.251 29.800 1.00 50.81 80 SER A C 1
ATOM 602 O O . SER A 1 80 ? -24.640 8.378 30.228 1.00 50.81 80 SER A O 1
ATOM 604 N N . ALA A 1 81 ? -26.566 9.327 29.689 1.00 46.09 81 A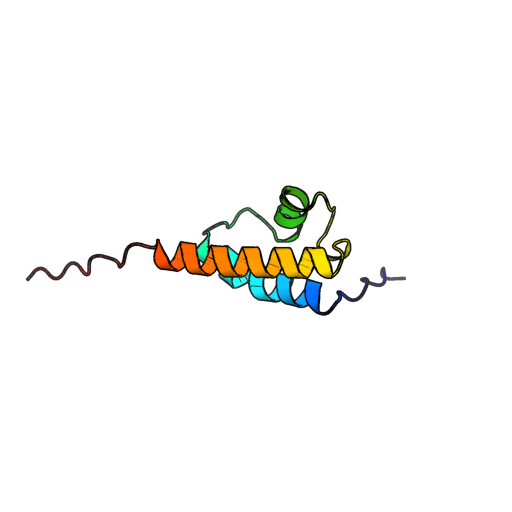LA A N 1
ATOM 605 C CA . ALA A 1 81 ? -27.816 9.541 30.427 1.00 46.09 81 ALA A CA 1
ATOM 606 C C .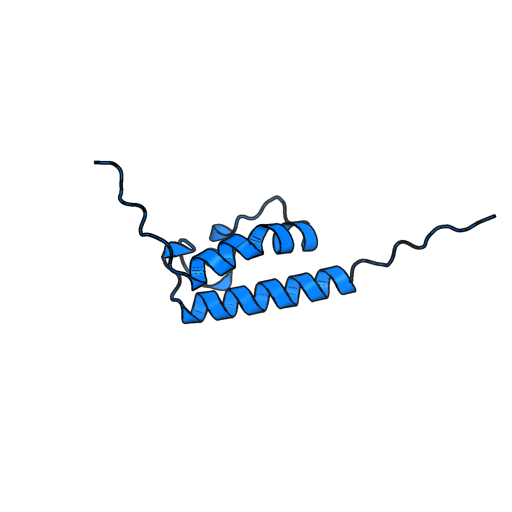 ALA A 1 81 ? -27.526 9.783 31.910 1.00 46.09 81 ALA A C 1
ATOM 608 O O . ALA A 1 81 ? -26.965 8.867 32.547 1.00 46.09 81 ALA A O 1
#